Protein AF-A0A9X5XK94-F1 (afdb_monomer_lite)

pLDDT: mean 96.65, std 2.82, range [81.5, 98.69]

Structure (mmCIF, N/CA/C/O backbone):
data_AF-A0A9X5XK94-F1
#
_entry.id   AF-A0A9X5XK94-F1
#
loop_
_atom_site.group_PDB
_atom_site.id
_atom_site.type_symbol
_atom_site.label_atom_id
_atom_site.label_alt_id
_atom_site.label_comp_id
_atom_site.label_asym_id
_atom_site.label_entity_id
_atom_site.label_seq_id
_atom_site.pdbx_PDB_ins_code
_atom_site.Cartn_x
_atom_site.Cartn_y
_atom_site.Cartn_z
_atom_site.occupancy
_atom_site.B_iso_or_equiv
_atom_site.auth_seq_id
_atom_site.auth_comp_id
_atom_site.auth_asym_id
_atom_site.auth_atom_id
_atom_site.pdbx_PDB_model_num
ATOM 1 N N . PHE A 1 1 ? 25.756 -0.660 -5.363 1.00 81.50 1 PHE A N 1
ATOM 2 C CA . PHE A 1 1 ? 24.866 0.521 -5.338 1.00 81.50 1 PHE A CA 1
ATOM 3 C C . PHE A 1 1 ? 23.554 0.275 -6.085 1.00 81.50 1 PHE A C 1
ATOM 5 O O . PHE A 1 1 ? 22.521 0.277 -5.437 1.00 81.50 1 PHE A O 1
ATOM 12 N N . SER A 1 2 ? 23.578 -0.032 -7.392 1.00 89.12 2 SER A N 1
ATOM 13 C CA . SER A 1 2 ? 22.360 -0.289 -8.192 1.00 89.12 2 SER A CA 1
ATOM 14 C C . SER A 1 2 ? 21.388 -1.304 -7.554 1.00 89.12 2 SER A C 1
ATOM 16 O O . SER A 1 2 ? 20.234 -0.970 -7.319 1.00 89.12 2 SER A O 1
ATOM 18 N N . GLN A 1 3 ? 21.861 -2.493 -7.159 1.00 90.19 3 GLN A N 1
ATOM 19 C CA . GLN A 1 3 ? 21.016 -3.509 -6.504 1.00 90.19 3 GLN A CA 1
ATOM 20 C C . GLN A 1 3 ? 20.371 -3.022 -5.197 1.00 90.19 3 GLN A C 1
ATOM 22 O O . GLN A 1 3 ? 19.191 -3.262 -4.958 1.00 90.19 3 GLN A O 1
ATOM 27 N N . ALA A 1 4 ? 21.120 -2.281 -4.376 1.00 89.50 4 ALA A N 1
ATOM 28 C CA . ALA A 1 4 ? 20.604 -1.750 -3.117 1.00 89.50 4 ALA A CA 1
ATOM 29 C C . ALA A 1 4 ? 19.418 -0.804 -3.360 1.00 89.50 4 ALA A C 1
ATOM 31 O O . ALA A 1 4 ? 18.396 -0.890 -2.688 1.00 89.50 4 ALA A O 1
ATOM 32 N N . VAL A 1 5 ? 19.530 0.056 -4.371 1.00 89.94 5 VAL A N 1
ATOM 33 C CA . VAL A 1 5 ? 18.497 1.030 -4.728 1.00 89.94 5 VAL A CA 1
ATOM 34 C C . VAL A 1 5 ? 17.300 0.382 -5.428 1.00 89.94 5 VAL A C 1
ATOM 36 O O . VAL A 1 5 ? 16.154 0.683 -5.100 1.00 89.94 5 VAL A O 1
ATOM 39 N N . HIS A 1 6 ? 17.549 -0.487 -6.406 1.00 91.25 6 HIS A N 1
ATOM 40 C CA . HIS A 1 6 ? 16.501 -0.984 -7.298 1.00 91.25 6 HIS A CA 1
ATOM 41 C C . HIS A 1 6 ? 15.834 -2.276 -6.824 1.00 91.25 6 HIS A C 1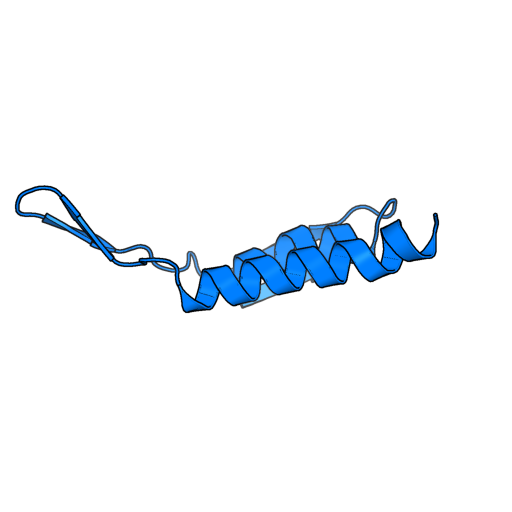
ATOM 43 O O . HIS A 1 6 ? 14.762 -2.587 -7.330 1.00 91.25 6 HIS A O 1
ATOM 49 N N . ALA A 1 7 ? 16.421 -3.003 -5.869 1.00 92.38 7 ALA A N 1
ATOM 50 C CA . ALA A 1 7 ? 15.842 -4.227 -5.313 1.00 92.38 7 ALA A CA 1
ATOM 51 C C . ALA A 1 7 ? 15.663 -4.135 -3.792 1.00 92.38 7 ALA A C 1
ATOM 53 O O . ALA A 1 7 ? 14.548 -4.284 -3.296 1.00 92.38 7 ALA A O 1
ATOM 54 N N . THR A 1 8 ? 16.729 -3.832 -3.045 1.00 96.12 8 THR A N 1
ATOM 55 C CA . THR A 1 8 ? 16.687 -3.887 -1.574 1.00 96.12 8 THR A CA 1
ATOM 56 C C . THR A 1 8 ? 15.751 -2.844 -0.967 1.00 96.12 8 THR A C 1
ATOM 58 O O . THR A 1 8 ? 14.907 -3.198 -0.151 1.00 96.12 8 THR A O 1
ATOM 61 N N . VAL A 1 9 ? 15.849 -1.575 -1.374 1.00 95.88 9 VAL A N 1
ATOM 62 C CA . VAL A 1 9 ? 14.980 -0.505 -0.850 1.00 95.88 9 VAL A CA 1
ATOM 63 C C . VAL A 1 9 ? 13.486 -0.802 -1.079 1.00 95.88 9 VAL A C 1
ATOM 65 O O . VAL A 1 9 ? 12.731 -0.733 -0.111 1.00 95.88 9 VAL A O 1
ATOM 68 N N . PRO A 1 10 ? 13.027 -1.185 -2.289 1.00 96.75 10 PRO A N 1
ATOM 69 C CA . PRO A 1 10 ? 11.647 -1.624 -2.494 1.00 96.75 10 PRO A CA 1
ATOM 70 C C . PRO A 1 10 ? 11.209 -2.763 -1.564 1.00 96.75 10 PRO A C 1
ATOM 72 O O . PRO A 1 10 ? 10.118 -2.692 -1.008 1.00 96.75 10 PRO A O 1
ATOM 75 N N . ILE A 1 11 ? 12.052 -3.781 -1.356 1.00 97.62 11 ILE A N 1
ATOM 76 C CA . ILE A 1 11 ? 11.731 -4.906 -0.462 1.00 97.62 11 ILE A CA 1
ATOM 77 C C . ILE A 1 11 ? 11.546 -4.419 0.979 1.00 97.62 11 ILE A C 1
ATOM 79 O O . ILE A 1 11 ? 10.564 -4.779 1.624 1.00 97.62 11 ILE A O 1
ATOM 83 N N . LEU A 1 12 ? 12.457 -3.575 1.470 1.00 97.12 12 LEU A N 1
ATOM 84 C CA . LEU A 1 12 ? 12.394 -3.050 2.835 1.00 97.12 12 LEU A CA 1
ATOM 85 C C . LEU A 1 12 ? 11.143 -2.193 3.057 1.00 97.12 12 LEU A C 1
ATOM 87 O O . LEU A 1 12 ? 10.462 -2.358 4.064 1.00 97.12 12 LEU A O 1
ATOM 91 N N . VAL A 1 13 ? 10.810 -1.323 2.101 1.00 97.25 13 VAL A N 1
ATOM 92 C CA . VAL A 1 13 ? 9.623 -0.459 2.186 1.00 97.25 13 VAL A CA 1
ATOM 93 C C . VAL A 1 13 ? 8.333 -1.275 2.119 1.00 97.25 13 VAL A C 1
ATOM 95 O O . VAL A 1 13 ? 7.398 -1.017 2.873 1.00 97.25 13 VAL A O 1
ATOM 98 N N . ALA A 1 14 ? 8.270 -2.290 1.254 1.00 97.69 14 ALA A N 1
ATOM 99 C CA . ALA A 1 14 ? 7.130 -3.202 1.229 1.00 97.69 14 ALA A CA 1
ATOM 100 C C . ALA A 1 14 ? 6.976 -3.938 2.573 1.00 97.69 14 ALA A C 1
ATOM 102 O O . ALA A 1 14 ? 5.871 -4.005 3.109 1.00 97.69 14 ALA A O 1
ATOM 103 N N . GLY A 1 15 ? 8.085 -4.425 3.141 1.00 97.94 15 GLY A N 1
ATOM 104 C CA . GLY A 1 15 ? 8.110 -5.085 4.446 1.00 97.94 15 GLY A CA 1
ATOM 105 C C . GLY A 1 15 ? 7.615 -4.190 5.583 1.00 97.94 15 GLY A C 1
ATOM 106 O O . GLY A 1 15 ? 6.770 -4.624 6.362 1.00 97.94 15 GLY A O 1
ATOM 107 N N . SER A 1 16 ? 8.053 -2.927 5.637 1.00 97.81 16 SER A N 1
ATOM 108 C CA . SER A 1 16 ? 7.614 -2.000 6.690 1.00 97.81 16 SER A CA 1
ATOM 109 C C . SER A 1 16 ? 6.113 -1.715 6.638 1.00 97.81 16 SER A C 1
ATOM 111 O O . SER A 1 16 ? 5.472 -1.602 7.678 1.00 97.81 16 SER A O 1
ATOM 113 N N . TYR A 1 17 ? 5.524 -1.618 5.440 1.00 98.25 17 TYR A N 1
ATOM 114 C CA . TYR A 1 17 ? 4.074 -1.437 5.312 1.00 98.25 17 TYR A CA 1
ATOM 115 C C . TYR A 1 17 ? 3.289 -2.713 5.620 1.00 98.25 17 TYR A C 1
ATOM 117 O O . TYR A 1 17 ? 2.182 -2.613 6.139 1.00 98.25 17 TYR A O 1
ATOM 125 N N . ALA A 1 18 ? 3.846 -3.897 5.349 1.00 97.50 18 ALA A N 1
ATOM 126 C CA . ALA A 1 18 ? 3.235 -5.159 5.762 1.00 97.50 18 ALA A CA 1
ATOM 127 C C . ALA A 1 18 ? 3.200 -5.295 7.294 1.00 97.50 18 ALA A C 1
ATOM 129 O O . ALA A 1 18 ? 2.182 -5.694 7.855 1.00 97.50 18 ALA A O 1
ATOM 130 N N . GLU A 1 19 ? 4.280 -4.908 7.975 1.00 97.69 19 GLU A N 1
ATOM 131 C CA . GLU A 1 19 ? 4.324 -4.858 9.439 1.00 97.69 19 GLU A CA 1
ATOM 132 C C . GLU A 1 19 ? 3.346 -3.817 10.002 1.00 97.69 19 GLU A C 1
ATOM 134 O O . GLU A 1 19 ? 2.603 -4.106 10.943 1.00 97.69 19 GLU A O 1
ATOM 139 N N . LEU A 1 20 ? 3.277 -2.633 9.384 1.00 96.69 20 LEU A N 1
ATOM 140 C CA . LEU A 1 20 ? 2.314 -1.603 9.769 1.00 96.69 20 LEU A CA 1
ATOM 141 C C . LEU A 1 20 ? 0.874 -2.099 9.595 1.00 96.69 20 LEU A C 1
ATOM 143 O O . LEU A 1 20 ? 0.073 -1.946 10.506 1.00 96.69 20 LEU A O 1
ATOM 147 N N . ALA A 1 21 ? 0.550 -2.761 8.482 1.00 96.50 21 ALA A N 1
ATOM 148 C CA . ALA A 1 21 ? -0.781 -3.325 8.254 1.00 96.50 21 ALA A CA 1
ATOM 149 C C . ALA A 1 21 ? -1.192 -4.334 9.342 1.00 96.50 21 ALA A C 1
ATOM 151 O O . ALA A 1 21 ? -2.372 -4.443 9.665 1.00 96.50 21 ALA A O 1
ATOM 152 N N . ALA A 1 22 ? -0.228 -5.056 9.921 1.00 96.00 22 ALA A N 1
ATOM 153 C CA . ALA A 1 22 ? -0.479 -6.023 10.985 1.00 96.00 22 ALA A CA 1
ATOM 154 C C . ALA A 1 22 ? -0.619 -5.395 12.384 1.00 96.00 22 ALA A C 1
ATOM 156 O O . ALA A 1 22 ? -1.162 -6.035 13.283 1.00 96.00 22 ALA A O 1
ATOM 157 N N . THR A 1 23 ? -0.101 -4.182 12.594 1.00 97.06 23 THR A N 1
ATOM 158 C CA . THR A 1 23 ? 0.066 -3.590 13.937 1.00 97.06 23 THR A CA 1
ATOM 159 C C . THR A 1 23 ? -0.634 -2.246 14.124 1.00 97.06 23 THR A C 1
ATOM 161 O O . THR A 1 23 ? -0.816 -1.808 15.260 1.00 97.06 23 THR A O 1
ATOM 164 N N . TYR A 1 24 ? -1.037 -1.584 13.040 1.00 96.69 24 TYR A N 1
ATOM 165 C CA . TYR A 1 24 ? -1.649 -0.263 13.080 1.00 96.69 24 TYR A CA 1
ATOM 166 C C . TYR A 1 24 ? -3.034 -0.294 13.734 1.00 96.69 24 TYR A C 1
ATOM 168 O O . TYR A 1 24 ? -3.890 -1.111 13.393 1.00 96.69 24 TYR A O 1
ATOM 176 N N . ALA A 1 25 ? -3.270 0.636 14.660 1.00 95.69 25 ALA A N 1
ATOM 177 C CA . ALA A 1 25 ? -4.565 0.810 15.299 1.00 95.69 25 ALA A CA 1
ATOM 178 C C . ALA A 1 25 ? -5.493 1.632 14.390 1.00 95.69 25 ALA A C 1
ATOM 180 O O . ALA A 1 25 ? -5.468 2.861 14.397 1.00 95.69 25 ALA A O 1
ATOM 181 N N . PHE A 1 26 ? -6.332 0.946 13.612 1.00 96.00 26 PHE A N 1
ATOM 182 C CA . PHE A 1 26 ? -7.366 1.579 12.779 1.00 96.00 26 PHE A CA 1
ATOM 183 C C . PHE A 1 26 ? -8.559 2.122 13.585 1.00 96.00 26 PHE A C 1
ATOM 185 O O . PHE A 1 26 ? -9.465 2.727 13.019 1.00 96.00 26 PHE A O 1
ATOM 192 N N . GLU A 1 27 ? -8.559 1.931 14.902 1.00 96.94 27 GLU A N 1
ATOM 193 C CA . GLU A 1 27 ? -9.569 2.432 15.825 1.00 96.94 27 GLU A CA 1
ATOM 194 C C . GLU A 1 27 ? -8.878 3.107 17.016 1.00 96.94 27 GLU A C 1
ATOM 196 O O . GLU A 1 27 ? -7.986 2.525 17.637 1.00 96.94 27 GLU A O 1
ATOM 201 N N . GLU A 1 28 ? -9.303 4.324 17.352 1.00 97.31 28 GLU A N 1
ATOM 202 C CA . GLU A 1 28 ? -8.825 5.062 18.523 1.00 97.31 28 GLU A CA 1
ATOM 203 C C . GLU A 1 28 ? -10.002 5.645 19.314 1.00 97.31 28 GLU A C 1
ATOM 205 O O . GLU A 1 28 ? -10.996 6.104 18.749 1.00 97.31 28 GLU A O 1
ATOM 210 N N . LYS A 1 29 ? -9.882 5.671 20.645 1.00 97.69 29 LYS A N 1
ATOM 211 C CA . LYS A 1 29 ? -10.864 6.305 21.526 1.00 97.69 29 LYS A CA 1
ATOM 212 C C . LYS A 1 29 ? -10.409 7.701 21.943 1.00 97.69 29 LYS A C 1
ATOM 214 O O . LYS A 1 29 ? -9.413 7.849 22.645 1.00 97.69 29 LYS A O 1
ATOM 219 N N . VAL A 1 30 ? -11.202 8.711 21.593 1.00 97.00 30 VAL A N 1
ATOM 220 C CA . VAL A 1 30 ? -10.964 10.118 21.938 1.00 97.00 30 VAL A CA 1
ATOM 221 C C . VAL A 1 30 ? -12.086 10.597 22.859 1.00 97.00 30 VAL A C 1
ATOM 223 O O . VAL A 1 30 ? -13.196 10.914 22.427 1.00 97.00 30 VAL A O 1
ATOM 226 N N . GLY A 1 31 ? -11.815 10.616 24.167 1.00 96.00 31 GLY A N 1
ATOM 227 C CA . GLY A 1 31 ? -12.819 10.918 25.190 1.00 96.00 31 GLY A CA 1
ATOM 228 C C . GLY A 1 31 ? -13.968 9.902 25.178 1.00 96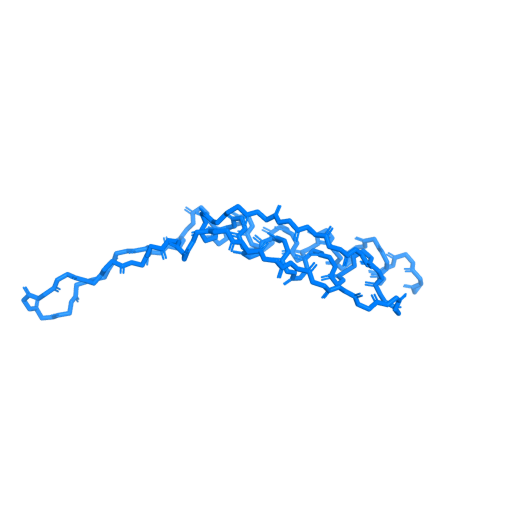.00 31 GLY A C 1
ATOM 229 O O . GLY A 1 31 ? -13.767 8.718 25.451 1.00 96.00 31 GLY A O 1
ATOM 230 N N . ASN A 1 32 ? -15.173 10.373 24.850 1.00 97.31 32 ASN A N 1
ATOM 231 C CA . ASN A 1 32 ? -16.374 9.536 24.728 1.00 97.31 32 ASN A CA 1
ATOM 232 C C . ASN A 1 32 ? -16.662 9.085 23.286 1.00 97.31 32 ASN A C 1
ATOM 234 O O . ASN A 1 32 ? -17.670 8.420 23.059 1.00 97.31 32 ASN A O 1
ATOM 238 N N . SER A 1 33 ? -15.804 9.439 22.330 1.00 97.88 33 SER A N 1
ATOM 239 C CA . SER A 1 33 ? -15.972 9.113 20.914 1.00 97.88 33 SER A CA 1
ATOM 240 C C . SER A 1 33 ? -14.996 8.024 20.479 1.00 97.88 33 SER A C 1
ATOM 242 O O . SER A 1 33 ? -13.872 7.959 20.978 1.00 97.88 33 SER A O 1
ATOM 244 N N . THR A 1 34 ? -15.407 7.213 19.507 1.00 98.06 34 THR A N 1
ATOM 245 C CA . THR A 1 34 ? -14.520 6.301 18.776 1.00 98.06 34 THR A CA 1
ATOM 246 C C . THR A 1 34 ? -14.265 6.867 17.384 1.00 98.06 34 THR A C 1
ATOM 248 O O . THR A 1 34 ? -15.203 7.280 16.701 1.00 98.06 34 THR A O 1
ATOM 251 N N . VAL A 1 35 ? -13.001 6.905 16.979 1.00 98.00 35 VAL A N 1
ATOM 252 C CA . VAL A 1 35 ? -12.553 7.319 15.651 1.00 98.00 35 VAL A CA 1
ATOM 253 C C . VAL A 1 35 ? -12.102 6.076 14.898 1.00 98.00 35 VAL A C 1
ATOM 255 O O . VAL A 1 35 ? -11.216 5.361 15.360 1.00 98.00 35 VAL A O 1
ATOM 258 N N . TYR A 1 36 ? -12.707 5.842 13.737 1.00 97.88 36 TYR A N 1
ATOM 259 C CA . TYR A 1 36 ? -12.352 4.758 12.827 1.00 97.88 36 TYR A CA 1
ATOM 260 C C . TYR A 1 36 ? -11.572 5.313 11.637 1.00 97.88 36 TYR A C 1
ATOM 262 O O . TYR A 1 36 ? -11.911 6.369 11.099 1.00 97.88 36 TYR A O 1
ATOM 270 N N . GLN A 1 37 ? -10.538 4.591 11.222 1.00 97.44 37 GLN A N 1
ATOM 271 C CA . GLN A 1 37 ? -9.762 4.875 10.023 1.00 97.44 37 GLN A CA 1
ATOM 272 C C . GLN A 1 37 ? -10.076 3.820 8.969 1.00 97.44 37 GLN A C 1
ATOM 274 O O . GLN A 1 37 ? -9.640 2.675 9.062 1.00 97.44 37 GLN A O 1
ATOM 279 N N . GLU A 1 38 ? -10.848 4.221 7.967 1.00 98.00 38 GLU A N 1
ATOM 280 C CA . GLU A 1 38 ? -11.326 3.343 6.903 1.00 98.00 38 GLU A CA 1
ATOM 281 C C . GLU A 1 38 ? -10.615 3.641 5.573 1.00 98.00 38 GLU A C 1
ATOM 283 O O . GLU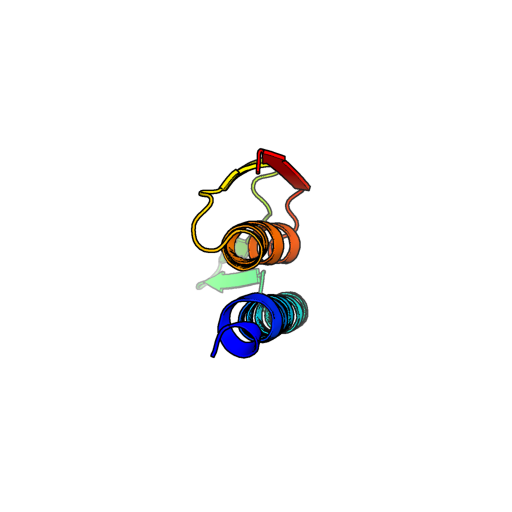 A 1 38 ? -10.176 4.774 5.337 1.00 98.00 38 GLU A O 1
ATOM 288 N N . PRO A 1 39 ? -10.497 2.647 4.674 1.00 98.12 39 PRO A N 1
ATOM 289 C CA . PRO A 1 39 ? -9.960 2.876 3.341 1.00 98.12 39 PRO A CA 1
ATOM 290 C C . PRO A 1 39 ? -10.809 3.878 2.561 1.00 98.12 39 PRO A C 1
ATOM 292 O O . PRO A 1 39 ? -12.036 3.822 2.561 1.00 98.12 39 PRO A O 1
ATOM 295 N N . ILE A 1 40 ? -10.147 4.729 1.776 1.00 98.12 40 ILE A N 1
ATOM 296 C CA . ILE A 1 40 ? -10.837 5.676 0.887 1.00 98.12 40 ILE A CA 1
ATOM 297 C C . ILE A 1 40 ? -11.514 4.986 -0.314 1.00 98.12 40 ILE A C 1
ATOM 299 O O . ILE A 1 40 ? -12.378 5.572 -0.962 1.00 98.12 40 ILE A O 1
ATOM 303 N N . GLY A 1 41 ? -11.117 3.747 -0.634 1.00 98.50 41 GLY A N 1
ATOM 304 C CA . GLY A 1 41 ? -11.671 2.948 -1.730 1.00 98.50 41 GLY A CA 1
ATOM 305 C C . GLY A 1 41 ? -10.656 2.643 -2.834 1.00 98.50 41 GLY A C 1
ATOM 306 O O . GLY A 1 41 ? -9.645 1.981 -2.591 1.00 98.50 41 GLY A O 1
ATOM 307 N N . VAL A 1 42 ? -10.950 3.062 -4.069 1.00 98.69 42 VAL A N 1
ATOM 308 C CA . VAL A 1 42 ? -10.108 2.796 -5.251 1.00 98.69 42 VAL A CA 1
ATOM 309 C C . VAL A 1 42 ? -9.090 3.919 -5.451 1.00 98.69 42 VAL A C 1
ATOM 311 O O . VAL A 1 42 ? -9.460 5.085 -5.576 1.00 98.69 42 VAL A O 1
ATOM 314 N N . VAL A 1 43 ? -7.807 3.567 -5.548 1.00 98.62 43 VAL A N 1
ATOM 315 C CA . VAL A 1 43 ? -6.692 4.502 -5.756 1.00 98.62 43 VAL A CA 1
ATOM 316 C C . VAL A 1 43 ? -6.127 4.373 -7.170 1.00 98.62 43 VAL A C 1
ATOM 318 O O . VAL A 1 43 ? -5.682 3.304 -7.583 1.00 98.62 43 VAL A O 1
ATOM 321 N N . GLY A 1 44 ? -6.073 5.489 -7.898 1.00 98.56 44 GLY A N 1
ATOM 322 C CA . GLY A 1 44 ? -5.275 5.613 -9.118 1.00 98.56 44 GLY A CA 1
ATOM 323 C C . GLY A 1 44 ? -3.835 6.015 -8.790 1.00 98.56 44 GLY A C 1
ATOM 324 O O . GLY A 1 44 ? -3.610 7.079 -8.213 1.00 98.56 44 GLY A O 1
ATOM 325 N N . ALA A 1 45 ? -2.852 5.196 -9.162 1.00 98.44 45 ALA A N 1
ATOM 326 C CA . ALA A 1 45 ? -1.435 5.474 -8.931 1.00 98.44 45 ALA A CA 1
ATOM 327 C C . ALA A 1 45 ? -0.706 5.770 -10.250 1.00 98.44 45 ALA A C 1
ATOM 329 O O . ALA A 1 45 ? -0.765 4.980 -11.186 1.00 98.44 45 ALA A O 1
ATOM 330 N N . ILE A 1 46 ? 0.010 6.896 -10.316 1.00 98.44 46 ILE A N 1
ATOM 331 C CA . ILE A 1 46 ? 0.885 7.266 -11.439 1.00 98.44 46 ILE A CA 1
ATOM 332 C C . ILE A 1 46 ? 2.315 7.385 -10.917 1.00 98.44 46 ILE A C 1
ATOM 334 O O . ILE A 1 46 ? 2.541 8.068 -9.912 1.00 98.44 46 ILE A O 1
ATOM 338 N N . THR A 1 47 ? 3.274 6.746 -11.588 1.00 98.06 47 THR A N 1
ATOM 339 C CA . THR A 1 47 ? 4.684 6.737 -11.168 1.00 98.06 47 THR A CA 1
ATOM 340 C C . THR A 1 47 ? 5.629 7.355 -12.204 1.00 98.06 47 THR A C 1
ATOM 342 O O . THR A 1 47 ? 5.333 7.343 -13.396 1.00 98.06 47 THR A O 1
ATOM 345 N N . PRO A 1 48 ? 6.753 7.958 -11.768 1.00 97.81 48 PRO A N 1
ATOM 346 C CA . PRO A 1 48 ? 7.836 8.382 -12.650 1.00 97.81 48 PRO A CA 1
ATOM 347 C C . PRO A 1 48 ? 8.847 7.247 -12.908 1.00 97.81 48 PRO A C 1
ATOM 349 O O . PRO A 1 48 ? 8.882 6.236 -12.208 1.00 97.81 48 PRO A O 1
ATOM 352 N N . TRP A 1 49 ? 9.725 7.443 -13.893 1.00 96.25 49 TRP A N 1
ATOM 353 C CA . TRP A 1 49 ? 10.613 6.407 -14.442 1.00 96.25 49 TRP A CA 1
ATOM 354 C C . TRP A 1 49 ? 11.996 6.291 -13.7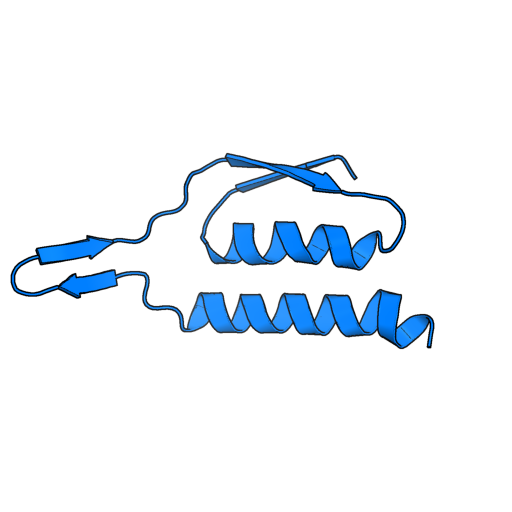77 1.00 96.25 49 TRP A C 1
ATOM 356 O O . TRP A 1 49 ? 12.745 5.370 -14.086 1.00 96.25 49 TRP A O 1
ATOM 366 N N . ASN A 1 50 ? 12.380 7.210 -12.889 1.00 94.69 50 ASN A N 1
ATOM 367 C CA . ASN A 1 50 ? 13.748 7.291 -12.357 1.00 94.69 50 ASN A CA 1
ATOM 368 C C . ASN A 1 50 ? 14.067 6.225 -11.288 1.00 94.69 50 ASN A C 1
ATOM 370 O O . ASN A 1 50 ? 15.217 5.818 -11.154 1.00 94.69 50 ASN A O 1
ATOM 374 N N . TYR A 1 51 ? 13.062 5.757 -10.544 1.00 94.75 51 TYR A N 1
ATOM 375 C CA . TYR A 1 51 ? 13.176 4.663 -9.568 1.00 94.75 51 TYR A CA 1
ATOM 376 C C . TYR A 1 51 ? 11.954 3.744 -9.703 1.00 94.75 51 TYR A C 1
ATOM 378 O O . TYR A 1 51 ? 11.132 3.680 -8.789 1.00 94.75 51 TYR A O 1
ATOM 386 N N . PRO A 1 52 ? 11.791 3.060 -10.847 1.00 94.50 52 PRO A N 1
ATOM 387 C CA . PRO A 1 52 ? 10.492 2.551 -11.282 1.00 94.50 52 PRO A CA 1
ATOM 388 C C . PRO A 1 52 ? 9.878 1.584 -10.266 1.00 94.50 52 PRO A C 1
ATOM 390 O O . PRO A 1 52 ? 8.741 1.771 -9.847 1.00 94.50 52 PRO A O 1
ATOM 393 N N . LEU A 1 53 ? 10.655 0.616 -9.768 1.00 96.19 53 LEU A N 1
ATOM 394 C CA . LEU A 1 53 ? 10.142 -0.329 -8.776 1.00 96.19 53 LEU A CA 1
ATOM 395 C C . LEU A 1 53 ? 9.847 0.339 -7.425 1.00 96.19 53 LEU A C 1
ATOM 397 O O . LEU A 1 53 ? 8.800 0.100 -6.831 1.00 96.19 53 LEU A O 1
ATOM 401 N N . HIS A 1 54 ? 10.747 1.196 -6.940 1.00 96.88 54 HIS A N 1
ATOM 402 C CA . HIS A 1 54 ? 10.564 1.850 -5.645 1.00 96.88 54 HIS A CA 1
ATOM 403 C C . HIS A 1 54 ? 9.362 2.801 -5.644 1.00 96.88 54 HIS A C 1
ATOM 405 O O . HIS A 1 54 ? 8.596 2.802 -4.688 1.00 96.88 54 HIS A O 1
ATOM 411 N N . GLN A 1 55 ? 9.156 3.564 -6.720 1.00 97.44 55 GLN A N 1
ATOM 412 C CA . GLN A 1 55 ? 8.036 4.501 -6.845 1.00 97.44 55 GLN A CA 1
ATOM 413 C C . GLN A 1 55 ? 6.685 3.783 -6.888 1.00 97.44 55 GLN A C 1
ATOM 415 O O . GLN A 1 55 ? 5.715 4.266 -6.305 1.00 97.44 55 GLN A O 1
ATOM 420 N N . ILE A 1 56 ? 6.631 2.611 -7.530 1.00 98.06 56 ILE A N 1
ATOM 421 C CA . ILE A 1 56 ? 5.453 1.739 -7.497 1.00 98.06 56 ILE A CA 1
ATOM 422 C C . ILE A 1 56 ? 5.189 1.280 -6.064 1.00 98.06 56 ILE A C 1
ATOM 424 O O . ILE A 1 56 ? 4.094 1.495 -5.543 1.00 98.06 56 ILE A O 1
ATOM 428 N N . VAL A 1 57 ? 6.195 0.705 -5.399 1.00 98.06 57 VAL A N 1
ATOM 429 C CA . VAL A 1 57 ? 6.047 0.185 -4.032 1.00 98.06 57 VAL A CA 1
ATOM 430 C C . VAL A 1 57 ? 5.645 1.285 -3.049 1.00 98.06 57 VAL A C 1
ATOM 432 O O . VAL A 1 57 ? 4.737 1.073 -2.250 1.00 98.06 57 VAL A O 1
ATOM 435 N N . ALA A 1 58 ? 6.236 2.476 -3.154 1.00 97.25 58 ALA A N 1
ATOM 436 C CA . ALA A 1 58 ? 5.939 3.619 -2.292 1.00 97.25 58 ALA A CA 1
ATOM 437 C C . ALA A 1 58 ? 4.480 4.108 -2.381 1.00 97.25 58 ALA A C 1
ATOM 439 O O . ALA A 1 58 ? 4.037 4.857 -1.515 1.00 97.25 58 ALA A O 1
ATOM 440 N N . LYS A 1 59 ? 3.726 3.702 -3.411 1.00 98.19 59 LYS A N 1
ATOM 441 C CA . LYS A 1 59 ? 2.292 3.999 -3.554 1.00 98.19 59 LYS A CA 1
ATOM 442 C C . LYS A 1 59 ? 1.416 2.779 -3.287 1.00 98.19 59 LYS A C 1
ATOM 444 O O . LYS A 1 59 ? 0.436 2.883 -2.559 1.00 98.19 59 LYS A O 1
ATOM 449 N N . VAL A 1 60 ? 1.763 1.634 -3.874 1.00 98.38 60 VAL A N 1
ATOM 450 C CA . VAL A 1 60 ? 0.954 0.409 -3.806 1.00 98.38 60 VAL A CA 1
ATOM 451 C C . VAL A 1 60 ? 0.968 -0.189 -2.401 1.00 98.38 60 VAL A C 1
ATOM 453 O O . VAL A 1 60 ? -0.091 -0.544 -1.895 1.00 98.38 60 VAL A O 1
ATOM 456 N N . ALA A 1 61 ? 2.133 -0.267 -1.751 1.00 98.31 61 ALA A N 1
ATOM 457 C CA . ALA A 1 61 ? 2.244 -0.875 -0.427 1.00 98.31 61 ALA A CA 1
ATOM 458 C C . ALA A 1 61 ? 1.407 -0.149 0.648 1.00 98.31 61 ALA A C 1
ATOM 460 O O . ALA A 1 61 ? 0.606 -0.824 1.292 1.00 98.31 61 ALA A O 1
ATOM 461 N N . PRO A 1 62 ? 1.487 1.189 0.821 1.00 98.25 62 PRO A N 1
ATOM 462 C CA . PRO A 1 62 ? 0.637 1.877 1.793 1.00 98.25 62 PRO A CA 1
ATOM 463 C C . PRO A 1 62 ? -0.850 1.849 1.426 1.00 98.25 62 PRO A C 1
ATOM 465 O O . PRO A 1 62 ? -1.685 1.760 2.319 1.00 98.25 62 PRO A O 1
ATOM 468 N N . ALA A 1 63 ? -1.203 1.900 0.135 1.00 98.44 63 ALA A N 1
ATOM 469 C CA . ALA A 1 63 ? -2.603 1.824 -0.280 1.00 98.44 63 ALA A CA 1
ATOM 470 C C . ALA A 1 63 ? -3.223 0.467 0.090 1.00 98.44 63 ALA A C 1
ATOM 472 O O . ALA A 1 63 ? -4.308 0.425 0.665 1.00 98.44 63 ALA A O 1
ATOM 473 N N . LEU A 1 64 ? -2.511 -0.633 -0.176 1.00 98.12 64 LEU A N 1
ATOM 474 C CA . LEU A 1 64 ? -2.944 -1.970 0.233 1.00 98.12 64 LEU A CA 1
ATOM 475 C C . LEU A 1 64 ? -2.968 -2.117 1.760 1.00 98.12 64 LEU A C 1
ATOM 477 O O . LEU A 1 64 ? -3.930 -2.660 2.292 1.00 98.12 64 LEU A O 1
ATOM 481 N N . ALA A 1 65 ? -1.956 -1.598 2.464 1.00 98.00 65 ALA A N 1
ATOM 482 C CA . ALA A 1 65 ? -1.902 -1.626 3.928 1.00 98.00 65 ALA A CA 1
ATOM 483 C C . ALA A 1 65 ? -3.086 -0.889 4.576 1.00 98.00 65 ALA A C 1
ATOM 485 O O . ALA A 1 65 ? -3.589 -1.331 5.602 1.00 98.00 65 ALA A O 1
ATOM 486 N N . ALA A 1 66 ? -3.564 0.194 3.959 1.00 97.94 66 ALA A N 1
ATOM 487 C CA . ALA A 1 66 ? -4.748 0.928 4.401 1.00 97.94 66 ALA A CA 1
ATOM 488 C C . ALA A 1 66 ? -6.082 0.250 4.023 1.00 97.94 66 ALA A C 1
ATOM 490 O O . ALA A 1 66 ? -7.138 0.786 4.342 1.00 97.94 66 ALA A O 1
ATOM 491 N N . GLY A 1 67 ? -6.063 -0.882 3.308 1.00 97.75 67 GLY A N 1
ATOM 492 C CA . GLY A 1 67 ? -7.265 -1.590 2.849 1.00 97.75 67 GLY A CA 1
ATOM 493 C C . GLY A 1 67 ? -7.858 -1.073 1.532 1.00 97.75 67 GLY A C 1
ATOM 494 O O . GLY A 1 67 ? -9.002 -1.391 1.206 1.00 97.75 67 GLY A O 1
ATOM 495 N N . CYS A 1 68 ? -7.121 -0.264 0.766 1.00 98.69 68 CYS A N 1
ATOM 496 C CA . CYS A 1 68 ? -7.578 0.242 -0.530 1.00 98.69 68 CYS A CA 1
ATOM 497 C C . CYS A 1 68 ? -7.344 -0.771 -1.663 1.00 98.69 68 CYS A C 1
ATOM 499 O O . CYS A 1 68 ? -6.494 -1.658 -1.584 1.00 98.69 68 CYS A O 1
ATOM 501 N N . THR A 1 69 ? -8.047 -0.574 -2.778 1.00 98.56 69 THR A N 1
ATOM 502 C CA . THR A 1 69 ? -7.732 -1.221 -4.066 1.00 98.56 69 THR A CA 1
ATOM 503 C C . THR A 1 69 ? -6.956 -0.249 -4.954 1.00 98.56 69 THR A C 1
ATOM 505 O O . THR A 1 69 ? -7.070 0.964 -4.785 1.00 98.56 69 THR A O 1
ATOM 508 N N . VAL A 1 70 ? -6.137 -0.746 -5.890 1.00 98.69 70 VAL A N 1
ATOM 509 C CA . VAL A 1 70 ? -5.224 0.108 -6.672 1.00 98.69 70 VAL A CA 1
ATOM 510 C C . VAL A 1 70 ? -5.277 -0.206 -8.166 1.00 98.69 70 VAL A C 1
ATOM 512 O O . VAL A 1 70 ? -5.180 -1.364 -8.566 1.00 98.69 70 VAL A O 1
ATOM 515 N N . VAL A 1 71 ? -5.344 0.842 -8.990 1.00 98.69 71 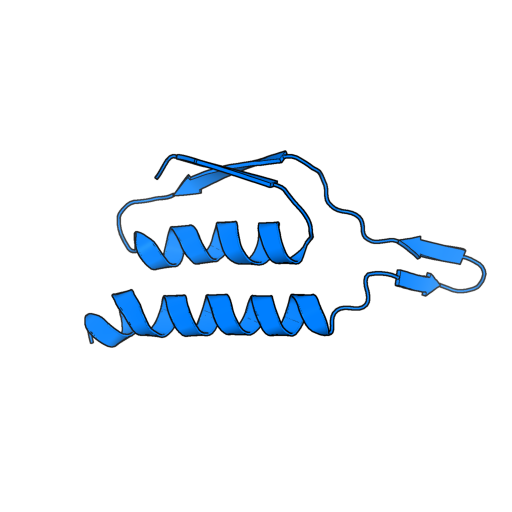VAL A N 1
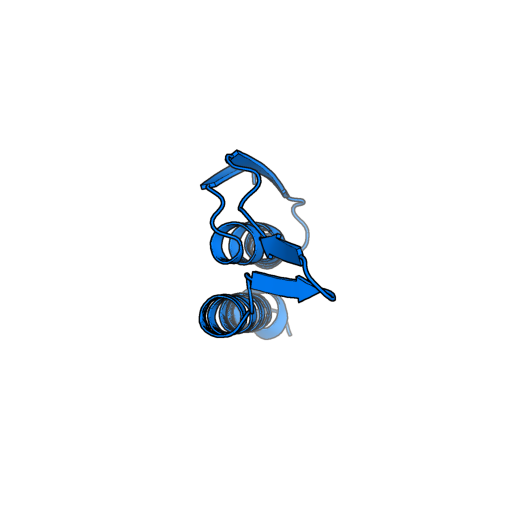ATOM 516 C CA . VAL A 1 71 ? -5.099 0.804 -10.438 1.00 98.69 71 VAL A CA 1
ATOM 517 C C . VAL A 1 71 ? -3.848 1.628 -10.734 1.00 98.69 71 VAL A C 1
ATOM 519 O O . VAL A 1 71 ? -3.805 2.831 -10.478 1.00 98.69 71 VAL A O 1
ATOM 522 N N . LEU A 1 72 ? -2.810 0.981 -11.258 1.00 98.25 72 LEU A N 1
ATOM 523 C CA . LEU A 1 72 ? -1.498 1.587 -11.483 1.00 98.25 72 LEU A CA 1
ATOM 524 C C . LEU A 1 72 ? -1.270 1.888 -12.968 1.00 98.25 72 LEU A C 1
ATOM 526 O O . LEU A 1 72 ? -1.372 0.995 -13.808 1.00 98.25 72 LEU A O 1
ATOM 530 N N . LYS A 1 73 ? -0.858 3.121 -13.271 1.00 98.12 73 LYS A N 1
ATOM 531 C CA . LYS A 1 73 ? -0.233 3.504 -14.538 1.00 98.12 73 LYS A CA 1
ATOM 532 C C . LYS A 1 73 ? 1.267 3.739 -14.296 1.00 98.12 73 LYS A C 1
ATOM 534 O O . LYS A 1 73 ? 1.608 4.785 -13.729 1.00 98.12 73 LYS A O 1
ATOM 539 N N . PRO A 1 74 ? 2.140 2.810 -14.723 1.00 94.94 74 PRO A N 1
ATOM 540 C CA . PRO A 1 74 ? 3.570 2.896 -14.461 1.00 94.94 74 PRO A CA 1
ATOM 541 C C . PRO A 1 74 ? 4.211 4.144 -15.075 1.00 94.94 74 PRO A C 1
ATOM 543 O O . PRO A 1 74 ? 3.661 4.689 -16.069 1.00 94.94 74 PRO A O 1
#

Radius of gyration: 15.05 Å; chains: 1; bounding box: 41×17×40 Å

Sequence (74 aa):
FSQAVHATVPILVAGSYAELAATYAFEEKVGNSTVYQEPIGVVGAITPWNYPLHQIVAKVAPALAAGCTVVLKP

Foldseek 3Di:
DVCCQQPVLLVVLLVVLVVCLVDPDQWDDDPPDIHGQAQPEEDEEEADDPRGSNRCSVPVSNNVSRVYHYDYDD

Secondary structure (DSSP, 8-state):
-HHIIIIIHHHHHHHHHHHHHHH--SEEEETTEEEE----SEEEEE--SSSHHHHHHHHHHHHHHTT-EEEEE-